Protein AF-E0S7J4-F1 (afdb_monomer)

InterPro domains:
  IPR008422 KN homeodomain [PF05920] (141-162)

Mean predicted aligned error: 16.93 Å

Organism: Encephalitozoon intestinalis (strain ATCC 50506) (NCBI:txid876142)

Foldseek 3Di:
DVVLVVLLVVLLVCVVVVVDDPVVSVVSVVVSVVVVVVVVPPPPDDPPVVVVVSVVVSVVVSVVVVVVVVVVVVVVVVVVVVVVVVVVVVVVVVVVVVVVVVVVVVVVVVVVPDDDDDDDDDPDPDDDDQPPVLVVVLVVVCVVQVVPNDDDPVVVVVSVVVRD

Solvent-accessible surface area (backbone atoms only — not comparable to full-atom values): 9792 Å² total; per-residue (Å²): 121,69,60,61,56,49,52,53,53,50,52,51,51,37,38,78,71,65,76,42,52,74,69,56,51,52,53,53,53,52,49,49,49,52,53,50,56,59,50,68,73,39,89,84,58,74,81,55,56,68,58,56,52,50,50,48,56,51,51,52,54,50,50,52,52,54,51,50,50,54,51,50,52,53,52,51,53,53,50,52,55,54,51,48,52,53,50,52,53,50,53,51,51,51,50,55,50,52,52,53,52,50,53,52,52,53,51,52,55,66,67,64,75,76,70,87,85,78,90,85,91,72,99,65,92,71,77,75,77,72,56,70,66,56,54,50,50,54,52,51,54,46,69,77,26,69,93,60,77,70,78,51,78,66,54,54,52,54,57,58,68,70,73,119

Sequence (164 aa):
MVEHIGQILIAKEQYFQGMINEHHLKEVLLKIRKNYETCSNTHFFPNNLSHKLALFLIAEKFKYALLFEKNLVSIFDSECTKLQRKMDNIIDMMNVMNERDLYRYESYIRNNSSTNGWLGSSPHSRRANFPREVSKMLRRWLKEHLSNPYPTKIEKKYFLKKQD

Structure (mmCIF, N/CA/C/O backbone):
data_AF-E0S7J4-F1
#
_entry.id   AF-E0S7J4-F1
#
loop_
_atom_site.group_PDB
_atom_site.id
_atom_site.type_symbol
_atom_site.label_atom_id
_atom_site.label_alt_id
_atom_site.label_comp_id
_atom_site.label_asym_id
_atom_site.label_entity_id
_atom_site.label_seq_id
_atom_site.pdbx_PDB_ins_code
_atom_site.Cartn_x
_atom_site.Cartn_y
_atom_site.Cartn_z
_atom_site.occupancy
_atom_site.B_iso_or_equiv
_atom_site.auth_seq_id
_atom_site.auth_comp_id
_atom_site.auth_asym_id
_atom_site.auth_atom_id
_atom_site.pdbx_PDB_model_num
ATOM 1 N N . MET A 1 1 ? -13.282 -0.601 30.516 1.00 56.75 1 MET A N 1
ATOM 2 C CA . MET A 1 1 ? -13.485 0.580 29.634 1.00 56.75 1 MET A CA 1
ATOM 3 C C . MET A 1 1 ? -12.237 0.932 28.833 1.00 56.75 1 MET A C 1
ATOM 5 O O . MET A 1 1 ? -12.335 0.988 27.622 1.00 56.75 1 MET A O 1
ATOM 9 N N . VAL A 1 2 ? -11.067 1.130 29.449 1.00 68.19 2 VAL A N 1
ATOM 10 C CA . VAL A 1 2 ? -9.829 1.502 28.721 1.00 68.19 2 VAL A CA 1
ATOM 11 C C . VAL A 1 2 ? -9.345 0.412 27.747 1.00 68.19 2 VAL A C 1
ATOM 13 O O . VAL A 1 2 ? -8.715 0.715 26.740 1.00 68.19 2 VAL A O 1
ATOM 16 N N . GLU A 1 3 ? -9.712 -0.846 27.996 1.00 84.12 3 GLU A N 1
ATOM 17 C CA . GLU A 1 3 ? -9.209 -2.003 27.252 1.00 84.12 3 GLU A CA 1
ATOM 18 C C . GLU A 1 3 ? -9.540 -1.985 25.750 1.00 84.12 3 GLU A C 1
ATOM 20 O O . GLU A 1 3 ? -8.635 -2.171 24.945 1.00 84.12 3 GLU A O 1
ATOM 25 N N . HIS A 1 4 ? -10.781 -1.677 25.342 1.00 86.69 4 HIS A N 1
ATOM 26 C CA . HIS A 1 4 ? -11.142 -1.626 23.913 1.00 86.69 4 HIS A CA 1
ATOM 27 C C . HIS A 1 4 ? -10.373 -0.534 23.161 1.00 86.69 4 HIS A C 1
ATOM 29 O O . HIS A 1 4 ? -9.909 -0.749 22.046 1.00 86.69 4 HIS A O 1
ATOM 35 N N . ILE A 1 5 ? -10.217 0.639 23.785 1.00 87.75 5 ILE A N 1
ATOM 36 C CA . ILE A 1 5 ? -9.459 1.753 23.206 1.00 87.75 5 ILE A CA 1
ATOM 37 C C . ILE A 1 5 ? -7.989 1.351 23.058 1.00 87.75 5 ILE A C 1
ATOM 39 O O . ILE A 1 5 ? -7.417 1.529 21.985 1.00 87.75 5 ILE A O 1
ATOM 43 N N . GLY A 1 6 ? -7.403 0.756 24.100 1.00 91.19 6 GLY A N 1
ATOM 44 C CA . GLY A 1 6 ? -6.037 0.238 24.058 1.00 91.19 6 GLY A CA 1
ATOM 45 C C . GLY A 1 6 ? -5.847 -0.807 22.960 1.00 91.19 6 GLY A C 1
ATOM 46 O O . GLY A 1 6 ? -4.907 -0.704 22.181 1.00 91.19 6 GLY A O 1
ATOM 47 N N . GLN A 1 7 ? -6.778 -1.756 22.828 1.00 92.12 7 GLN A N 1
ATOM 48 C CA . GLN A 1 7 ? -6.736 -2.790 21.792 1.00 92.12 7 GLN A CA 1
ATOM 49 C C . GLN A 1 7 ? -6.782 -2.199 20.374 1.00 92.12 7 GLN A C 1
ATOM 51 O O . GLN A 1 7 ? -5.993 -2.618 19.531 1.00 92.12 7 GLN A O 1
ATOM 56 N N . ILE A 1 8 ? -7.637 -1.199 20.107 1.00 93.50 8 ILE A N 1
ATOM 57 C CA . ILE A 1 8 ? -7.673 -0.526 18.793 1.00 93.50 8 ILE A CA 1
ATOM 58 C C . ILE A 1 8 ? -6.357 0.208 18.518 1.00 93.50 8 ILE A C 1
ATOM 60 O O . ILE A 1 8 ? -5.840 0.136 17.405 1.00 93.50 8 ILE A O 1
ATOM 64 N N . LEU A 1 9 ? -5.807 0.911 19.511 1.00 94.06 9 LEU A N 1
ATOM 65 C CA . LEU A 1 9 ? -4.556 1.655 19.349 1.00 94.06 9 LEU A CA 1
ATOM 66 C C . LEU A 1 9 ? -3.358 0.725 19.111 1.00 94.06 9 LEU A C 1
ATOM 68 O O . LEU A 1 9 ? -2.543 1.012 18.240 1.00 94.06 9 LEU A O 1
ATOM 72 N N . ILE A 1 10 ? -3.286 -0.402 19.824 1.00 95.44 10 ILE A N 1
ATOM 73 C CA . ILE A 1 10 ? -2.253 -1.428 19.618 1.00 95.44 10 ILE A CA 1
ATOM 74 C C . ILE A 1 10 ? -2.391 -2.047 18.225 1.00 95.44 10 ILE A C 1
ATOM 76 O O . ILE A 1 10 ? -1.404 -2.129 17.502 1.00 95.44 10 ILE A O 1
ATOM 80 N N . ALA A 1 11 ? -3.606 -2.428 17.822 1.00 95.00 11 ALA A N 1
ATOM 81 C CA . ALA A 1 11 ? -3.851 -3.006 16.501 1.00 95.00 11 ALA A CA 1
ATOM 82 C C . ALA A 1 11 ? -3.475 -2.035 15.374 1.00 95.00 11 ALA A C 1
ATOM 84 O O . ALA A 1 11 ? -2.871 -2.438 14.382 1.00 95.00 11 ALA A O 1
ATOM 85 N N . LYS A 1 12 ? -3.791 -0.745 15.544 1.00 94.69 12 LYS A N 1
ATOM 86 C CA . LYS A 1 12 ? -3.366 0.319 14.630 1.00 94.69 12 LYS A CA 1
ATOM 87 C C . LYS A 1 12 ? -1.843 0.351 14.499 1.00 94.69 12 LYS A C 1
ATOM 89 O O . LYS A 1 12 ? -1.339 0.348 13.381 1.00 94.69 12 LYS A O 1
ATOM 94 N N . GLU A 1 13 ? -1.130 0.407 15.620 1.00 95.94 13 GLU A N 1
ATOM 95 C CA . GLU A 1 13 ? 0.332 0.501 15.624 1.00 95.94 13 GLU A CA 1
ATOM 96 C C . GLU A 1 13 ? 0.971 -0.730 14.970 1.00 95.94 13 GLU A C 1
ATOM 98 O O . GLU A 1 13 ? 1.787 -0.600 14.063 1.00 95.94 13 GLU A O 1
ATOM 103 N N . GLN A 1 14 ? 0.523 -1.927 15.353 1.00 96.50 14 GLN A N 1
ATOM 104 C CA . GLN A 1 14 ? 1.002 -3.186 14.783 1.00 96.50 14 GLN A CA 1
ATOM 105 C C . GLN A 1 14 ? 0.776 -3.267 13.272 1.00 96.50 14 GLN A C 1
ATOM 107 O O . GLN A 1 14 ? 1.629 -3.783 12.551 1.00 96.50 14 GLN A O 1
ATOM 112 N N . TYR A 1 15 ? -0.358 -2.764 12.783 1.00 96.31 15 TYR A N 1
ATOM 113 C CA . TYR A 1 15 ? -0.662 -2.764 11.358 1.00 96.31 15 TYR A CA 1
ATOM 114 C C . TYR A 1 15 ? 0.274 -1.826 10.582 1.00 96.31 15 TYR A C 1
ATOM 116 O O . TYR A 1 15 ? 0.900 -2.259 9.620 1.00 96.31 15 TYR A O 1
ATOM 124 N N . PHE A 1 16 ? 0.460 -0.579 11.034 1.00 94.06 16 PHE A N 1
ATOM 125 C CA . PHE A 1 16 ? 1.354 0.370 10.350 1.00 94.06 16 PHE A CA 1
ATOM 126 C C . PHE A 1 16 ? 2.843 0.021 10.480 1.00 94.06 16 PHE A C 1
ATOM 128 O O . PHE A 1 16 ? 3.639 0.418 9.633 1.00 94.06 16 PHE A O 1
ATOM 135 N N . GLN A 1 17 ? 3.222 -0.753 11.497 1.00 96.38 17 GLN A N 1
ATOM 136 C CA . GLN A 1 17 ? 4.558 -1.345 11.609 1.00 96.38 17 GLN A CA 1
ATOM 137 C C . GLN A 1 17 ? 4.737 -2.606 10.742 1.00 96.38 17 GLN A C 1
ATOM 139 O O . GLN A 1 17 ? 5.824 -3.179 10.717 1.00 96.38 17 GLN A O 1
ATOM 144 N N . GLY A 1 18 ? 3.689 -3.067 10.051 1.00 94.44 18 GLY A N 1
ATOM 145 C CA . GLY A 1 18 ? 3.726 -4.273 9.222 1.00 94.44 18 GLY A CA 1
ATOM 146 C C . GLY A 1 18 ? 3.785 -5.583 10.016 1.00 94.44 18 GLY A C 1
ATOM 147 O O . GLY A 1 18 ? 4.083 -6.628 9.444 1.00 94.44 18 GLY A O 1
ATOM 148 N N . MET A 1 19 ? 3.505 -5.557 11.325 1.00 96.69 19 MET A N 1
ATOM 149 C CA . MET A 1 19 ? 3.484 -6.759 12.170 1.00 96.69 19 MET A CA 1
ATOM 150 C C . MET A 1 19 ? 2.248 -7.627 11.923 1.00 96.69 19 MET A C 1
ATOM 152 O O . MET A 1 19 ? 2.284 -8.834 12.158 1.00 96.69 19 MET A O 1
ATOM 156 N N . ILE A 1 20 ? 1.146 -7.019 11.478 1.00 96.62 20 ILE A N 1
ATOM 157 C CA . ILE A 1 20 ? -0.112 -7.710 11.182 1.00 96.62 20 ILE A CA 1
ATOM 158 C C . ILE A 1 20 ? -0.625 -7.307 9.800 1.00 96.62 20 ILE A C 1
ATOM 160 O O . ILE A 1 20 ? -0.449 -6.171 9.368 1.00 96.62 20 ILE A O 1
ATOM 164 N N . ASN A 1 21 ? -1.281 -8.238 9.107 1.00 95.56 21 ASN A N 1
ATOM 165 C CA . ASN A 1 21 ? -1.868 -7.993 7.789 1.00 95.56 21 ASN A CA 1
ATOM 166 C C . ASN A 1 21 ? -3.335 -7.523 7.880 1.00 95.56 21 ASN A C 1
ATOM 168 O O . ASN A 1 21 ? -3.947 -7.540 8.951 1.00 95.56 21 ASN A O 1
ATOM 172 N N . GLU A 1 22 ? -3.922 -7.133 6.741 1.00 93.94 22 GLU A N 1
ATOM 173 C CA . GLU A 1 22 ? -5.312 -6.646 6.661 1.00 93.94 22 GLU A CA 1
ATOM 174 C C . GLU A 1 22 ? -6.328 -7.672 7.199 1.00 93.94 22 GLU A C 1
ATOM 176 O O . GLU A 1 22 ? -7.285 -7.303 7.883 1.00 93.94 22 GLU A O 1
ATOM 181 N N . HIS A 1 23 ? -6.101 -8.968 6.953 1.00 95.56 23 HIS A N 1
ATOM 182 C CA . HIS A 1 23 ? -6.965 -10.036 7.462 1.00 95.56 23 HIS A CA 1
ATOM 183 C C . HIS A 1 23 ? -6.954 -10.088 8.993 1.00 95.56 23 HIS A C 1
ATOM 185 O O . HIS A 1 23 ? -8.009 -10.079 9.625 1.00 95.56 23 HIS A O 1
ATOM 191 N N . HIS A 1 24 ? -5.767 -10.092 9.597 1.00 94.12 24 HIS A N 1
ATOM 192 C CA . HIS A 1 24 ? -5.623 -10.139 11.045 1.00 94.12 24 HIS A CA 1
ATOM 193 C C . HIS A 1 24 ? -6.164 -8.868 11.708 1.00 94.12 24 HIS A C 1
ATOM 195 O O . HIS A 1 24 ? -6.871 -8.945 12.712 1.00 94.12 24 HIS A O 1
ATOM 201 N N . LEU A 1 25 ? -5.924 -7.696 11.109 1.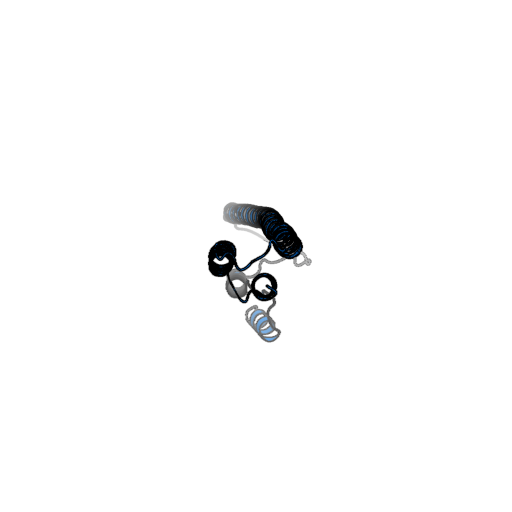00 94.81 25 LEU A N 1
ATOM 202 C CA . LEU A 1 25 ? -6.516 -6.441 11.573 1.00 94.81 25 LEU A CA 1
ATOM 203 C C . LEU A 1 25 ? -8.051 -6.526 11.598 1.00 94.81 25 LEU A C 1
ATOM 205 O O . LEU A 1 25 ? -8.682 -6.132 12.581 1.00 94.81 25 LEU A O 1
ATOM 209 N N . LYS A 1 26 ? -8.661 -7.081 10.544 1.00 94.88 26 LYS A N 1
ATOM 210 C CA . LYS A 1 26 ? -10.112 -7.291 10.472 1.00 94.88 26 LYS A CA 1
ATOM 211 C C . LYS A 1 26 ? -10.610 -8.208 11.591 1.00 94.88 26 LYS A C 1
ATOM 213 O O . LYS A 1 26 ? -11.620 -7.890 12.219 1.00 94.88 26 LYS A O 1
ATOM 218 N N . GLU A 1 27 ? -9.916 -9.309 11.867 1.00 95.75 27 GLU A N 1
ATOM 219 C CA . GLU A 1 27 ? -10.266 -10.217 12.967 1.00 95.75 27 GLU A CA 1
ATOM 220 C C . GLU A 1 27 ? -10.206 -9.524 14.331 1.00 95.75 27 GLU A C 1
ATOM 222 O O . GLU A 1 27 ? -11.139 -9.648 15.129 1.00 95.75 27 GLU A O 1
ATOM 227 N N . VAL A 1 28 ? -9.153 -8.740 14.583 1.00 93.81 28 VAL A N 1
ATOM 228 C CA . VAL A 1 28 ? -8.999 -7.977 15.828 1.00 93.81 28 VAL A CA 1
ATOM 229 C C . VAL A 1 28 ? -10.139 -6.969 15.992 1.00 93.81 28 VAL A C 1
ATOM 231 O O . VAL A 1 28 ? -10.770 -6.927 17.049 1.00 93.81 28 VAL A O 1
ATOM 234 N N . LEU A 1 29 ? -10.477 -6.211 14.946 1.00 93.75 29 LEU A N 1
ATOM 235 C CA . LEU A 1 29 ? -11.583 -5.248 14.988 1.00 93.75 29 LEU A CA 1
ATOM 236 C C . LEU A 1 29 ? -12.945 -5.928 15.211 1.00 93.75 29 LEU A C 1
ATOM 238 O O . LEU A 1 29 ? -13.763 -5.424 15.983 1.00 93.75 29 LEU A O 1
ATOM 242 N N . LEU A 1 30 ? -13.187 -7.091 14.594 1.00 94.19 30 LEU A N 1
ATOM 243 C CA . LEU A 1 30 ? -14.406 -7.879 14.815 1.00 94.19 30 LEU A CA 1
ATOM 244 C C . LEU A 1 30 ? -14.493 -8.412 16.249 1.00 94.19 30 LEU A C 1
ATOM 246 O O . LEU A 1 30 ? -15.566 -8.374 16.855 1.00 94.19 30 LEU A O 1
ATOM 250 N N . LYS A 1 31 ? -13.370 -8.861 16.817 1.00 93.25 31 LYS A N 1
ATOM 251 C CA . LYS A 1 31 ? -13.294 -9.296 18.216 1.00 93.25 31 LYS A CA 1
ATOM 252 C C . LYS A 1 31 ? -13.598 -8.142 19.173 1.00 93.25 31 LYS A C 1
ATOM 254 O O . LYS A 1 31 ? -14.416 -8.310 20.074 1.00 93.25 31 LYS A O 1
ATOM 259 N N . ILE A 1 32 ? -13.007 -6.966 18.945 1.00 90.56 32 ILE A N 1
ATOM 260 C CA . ILE A 1 32 ? -13.264 -5.754 19.742 1.00 90.56 32 ILE A CA 1
ATOM 261 C C . ILE A 1 32 ? -14.747 -5.376 19.676 1.00 90.56 32 ILE A C 1
ATOM 263 O O . ILE A 1 32 ? -15.358 -5.112 20.711 1.00 90.56 32 ILE A O 1
ATOM 267 N N . ARG A 1 33 ? -15.350 -5.413 18.480 1.00 90.44 33 ARG A N 1
ATOM 268 C CA . ARG A 1 33 ? -16.784 -5.163 18.291 1.00 90.44 33 ARG A CA 1
ATOM 269 C C . ARG A 1 33 ? -17.646 -6.139 19.096 1.00 90.44 33 ARG A C 1
ATOM 271 O O . ARG A 1 33 ? -18.516 -5.696 19.839 1.00 90.44 33 ARG A O 1
ATOM 278 N N . LYS A 1 34 ? -17.390 -7.446 18.985 1.00 90.50 34 LYS A N 1
ATOM 279 C CA . LYS A 1 34 ? -18.151 -8.479 19.707 1.00 90.50 34 LYS A CA 1
ATOM 280 C C . LYS A 1 34 ? -18.029 -8.319 21.227 1.00 90.50 34 LYS A C 1
ATOM 282 O O . LYS A 1 34 ? -19.023 -8.442 21.944 1.00 90.50 34 LYS A O 1
ATOM 287 N N . ASN A 1 35 ? -16.829 -8.009 21.718 1.00 86.62 35 ASN A N 1
ATOM 288 C CA . ASN A 1 35 ? -16.580 -7.754 23.138 1.00 86.62 35 ASN A CA 1
ATOM 289 C C . ASN A 1 35 ? -17.359 -6.529 23.631 1.00 86.62 35 ASN A C 1
ATOM 291 O O . ASN A 1 35 ? -18.004 -6.587 24.679 1.00 86.62 35 ASN A O 1
ATOM 295 N N . TYR A 1 36 ? -17.354 -5.450 22.846 1.00 83.50 36 TYR A N 1
ATOM 296 C CA . TYR A 1 36 ? -18.114 -4.243 23.147 1.00 83.50 36 TYR A CA 1
ATOM 297 C C . TYR A 1 36 ? -19.630 -4.504 23.189 1.00 83.50 36 TYR A C 1
ATOM 299 O O . TYR A 1 36 ? -20.278 -4.101 24.153 1.00 83.50 36 TYR A O 1
ATOM 307 N N . GLU A 1 37 ? -20.185 -5.221 22.205 1.00 84.75 37 GLU A N 1
ATOM 308 C CA . GLU A 1 37 ? -21.613 -5.591 22.162 1.00 84.75 37 GLU A CA 1
ATOM 309 C C . GLU A 1 37 ? -22.014 -6.476 23.359 1.00 84.75 37 GLU A C 1
ATOM 311 O O . GLU A 1 37 ? -23.067 -6.280 23.967 1.00 84.75 37 GLU A O 1
ATOM 316 N N . THR A 1 38 ? -21.146 -7.411 23.757 1.00 84.06 38 THR A N 1
ATOM 317 C CA . THR A 1 38 ? -21.384 -8.275 24.928 1.00 84.06 38 THR A CA 1
ATOM 318 C C . THR A 1 38 ? -21.395 -7.460 26.224 1.00 84.06 38 THR A C 1
ATOM 320 O O . THR A 1 38 ? -22.251 -7.664 27.083 1.00 84.06 38 THR A O 1
ATOM 323 N N . CYS A 1 39 ? -20.486 -6.487 26.351 1.00 74.62 39 CYS A N 1
ATOM 324 C CA . CYS A 1 39 ? -20.425 -5.596 27.508 1.00 74.62 39 CYS A CA 1
ATOM 325 C C . CYS A 1 39 ? -21.615 -4.629 27.565 1.00 74.62 39 CYS A C 1
ATOM 327 O O . CYS A 1 39 ? -22.143 -4.391 28.651 1.00 74.62 39 CYS A O 1
ATOM 329 N N . SER A 1 40 ? -22.070 -4.090 26.426 1.00 71.06 40 SER A N 1
ATOM 330 C CA . SER A 1 40 ? -23.167 -3.111 26.401 1.00 71.06 40 SER A CA 1
ATOM 331 C C . SER A 1 40 ? -24.517 -3.684 26.823 1.00 71.06 40 SER A C 1
ATOM 333 O O . SER A 1 40 ? -25.370 -2.930 27.278 1.00 71.06 40 SER A O 1
ATOM 335 N N . ASN A 1 41 ? -24.714 -4.997 26.675 1.00 67.38 41 ASN A N 1
ATOM 336 C CA . ASN A 1 41 ? -25.971 -5.669 27.014 1.00 67.38 41 ASN A CA 1
ATOM 337 C C . ASN A 1 41 ? -26.098 -5.993 28.509 1.00 67.38 41 ASN A C 1
ATOM 339 O O . ASN A 1 41 ? -27.190 -6.288 28.991 1.00 67.38 41 ASN A O 1
ATOM 343 N N . THR A 1 42 ? -25.000 -5.925 29.264 1.00 69.44 42 THR A N 1
ATOM 344 C CA . THR A 1 42 ? -25.057 -6.049 30.721 1.00 69.44 42 THR A CA 1
ATOM 345 C C . THR A 1 42 ? -25.455 -4.700 31.319 1.00 69.44 42 THR A C 1
ATOM 347 O O . THR A 1 42 ? -24.761 -3.701 31.142 1.00 69.44 42 THR A O 1
ATOM 350 N N . HIS A 1 43 ? -26.573 -4.666 32.053 1.00 55.66 43 HIS A N 1
ATOM 351 C CA . HIS A 1 43 ? -27.142 -3.482 32.729 1.00 55.66 43 HIS A CA 1
ATOM 352 C C . HIS A 1 43 ? -26.169 -2.737 33.676 1.00 55.66 43 HIS A C 1
ATOM 354 O O . HIS A 1 43 ? -26.510 -1.687 34.214 1.00 55.66 43 HIS A O 1
ATOM 360 N N . PHE A 1 44 ? -24.958 -3.269 33.870 1.00 53.56 44 PHE A N 1
ATOM 361 C CA . PHE A 1 44 ? -23.877 -2.720 34.682 1.00 53.56 44 PHE A CA 1
ATOM 362 C C . PHE A 1 44 ? -23.090 -1.579 34.022 1.00 53.56 44 PHE A C 1
ATOM 364 O O . PHE A 1 44 ? -22.261 -0.959 34.685 1.00 53.56 44 PHE A O 1
ATOM 371 N N . PHE A 1 45 ? -23.322 -1.286 32.738 1.00 55.84 45 PHE A N 1
ATOM 372 C CA . PHE A 1 45 ? -22.701 -0.151 32.054 1.00 55.84 45 PHE A CA 1
ATOM 373 C C . PHE A 1 45 ? -23.663 1.041 31.992 1.00 55.84 45 PHE A C 1
ATOM 375 O O . PHE A 1 45 ? -24.400 1.182 31.013 1.00 55.84 45 PHE A O 1
ATOM 382 N N . PRO A 1 46 ? -23.651 1.957 32.980 1.00 53.12 46 PRO A N 1
ATOM 383 C CA . PRO A 1 46 ? -24.284 3.248 32.785 1.00 53.12 46 PRO A CA 1
ATOM 384 C C . PRO A 1 46 ? -23.570 3.924 31.614 1.00 53.12 46 PRO A C 1
ATOM 386 O O . PRO A 1 46 ? -22.351 4.080 31.632 1.00 53.12 46 PRO A O 1
ATOM 389 N N . ASN A 1 47 ? -24.345 4.236 30.572 1.00 62.25 47 ASN A N 1
ATOM 390 C CA . ASN A 1 47 ? -24.022 5.021 29.381 1.00 62.25 47 ASN A CA 1
ATOM 391 C C . ASN A 1 47 ? -22.797 5.937 29.520 1.00 62.25 47 ASN A C 1
ATOM 393 O O . ASN A 1 47 ? -22.935 7.152 29.660 1.00 62.25 47 ASN A O 1
ATOM 397 N N . ASN A 1 48 ? -21.586 5.390 29.404 1.00 74.81 48 ASN A N 1
ATOM 398 C CA . ASN A 1 48 ? -20.395 6.221 29.357 1.00 74.81 48 ASN A CA 1
ATOM 399 C C . ASN A 1 48 ? -20.266 6.732 27.921 1.00 74.81 48 ASN A C 1
ATOM 401 O O . ASN A 1 48 ? -19.508 6.200 27.108 1.00 74.81 48 ASN A O 1
ATOM 405 N N . LEU A 1 49 ? -21.117 7.709 27.589 1.00 82.38 49 LEU A N 1
ATOM 406 C CA . LEU A 1 49 ? -21.182 8.395 26.301 1.00 82.38 49 LEU A CA 1
ATOM 407 C C . LEU A 1 49 ? -19.776 8.795 25.843 1.00 82.38 49 LEU A C 1
ATOM 409 O O . LEU A 1 49 ? -19.426 8.583 24.688 1.00 82.38 49 LEU A O 1
ATOM 413 N N . SER A 1 50 ? -18.940 9.247 26.779 1.00 83.75 50 SER A N 1
ATOM 414 C CA . SER A 1 50 ? -17.534 9.579 26.556 1.00 83.75 50 SER A CA 1
ATOM 415 C C . SER A 1 50 ? -16.722 8.408 25.997 1.00 83.75 50 SER A C 1
ATOM 417 O O . SER A 1 50 ? -15.933 8.598 25.078 1.00 83.75 50 SER A O 1
ATOM 419 N N . HIS A 1 51 ? -16.933 7.182 26.486 1.00 83.06 51 HIS A N 1
ATOM 420 C CA . HIS A 1 51 ? -16.257 5.994 25.958 1.00 83.06 51 HIS A CA 1
ATOM 421 C C . HIS A 1 51 ? -16.730 5.651 24.539 1.00 83.06 51 HIS A C 1
ATOM 423 O O . HIS A 1 51 ? -15.906 5.346 23.678 1.00 83.06 51 HIS A O 1
ATOM 429 N N . LYS A 1 52 ? -18.043 5.748 24.279 1.00 84.50 52 LYS A N 1
ATOM 430 C CA . LYS A 1 52 ? -18.617 5.512 22.942 1.00 84.50 52 LYS A CA 1
ATOM 431 C C . LYS A 1 52 ? -18.089 6.529 21.930 1.00 84.50 52 LYS A C 1
ATOM 433 O O . LYS A 1 52 ? -17.650 6.146 20.850 1.00 84.50 52 LYS A O 1
ATOM 438 N N . LEU A 1 53 ? -18.074 7.806 22.311 1.00 87.19 53 LEU A N 1
ATOM 439 C CA . LEU A 1 53 ? -17.519 8.895 21.509 1.00 87.19 53 LEU A CA 1
ATOM 440 C C . LEU A 1 53 ? -16.020 8.703 21.267 1.00 87.19 53 LEU A C 1
ATOM 442 O O . LEU A 1 53 ? -15.568 8.850 20.138 1.00 87.19 53 LEU A O 1
ATOM 446 N N . ALA A 1 54 ? -15.253 8.316 22.289 1.00 89.31 54 ALA A N 1
ATOM 447 C CA . ALA A 1 54 ? -13.827 8.046 22.133 1.00 89.31 54 ALA A CA 1
ATOM 448 C C . ALA A 1 54 ? -13.566 6.895 21.148 1.00 89.31 54 ALA A C 1
ATOM 450 O O . ALA A 1 54 ? -12.740 7.042 20.249 1.00 89.31 54 ALA A O 1
ATOM 451 N N . LEU A 1 55 ? -14.293 5.778 21.266 1.00 88.06 55 LEU A N 1
ATOM 452 C CA . LEU A 1 55 ? -14.193 4.663 20.319 1.00 88.06 55 LEU A CA 1
ATOM 453 C C . LEU A 1 55 ? -14.558 5.092 18.896 1.00 88.06 55 LEU A C 1
ATOM 455 O O . LEU A 1 55 ? -13.831 4.759 17.962 1.00 88.06 55 LEU A O 1
ATOM 459 N N . PHE A 1 56 ? -15.642 5.854 18.738 1.00 89.50 56 PHE A N 1
ATOM 460 C CA . PHE A 1 56 ? -16.073 6.372 17.443 1.00 89.50 56 PHE A CA 1
ATOM 461 C C . PHE A 1 56 ? -14.997 7.257 16.802 1.00 89.50 56 PHE A C 1
ATOM 463 O O . PHE A 1 56 ? -14.575 6.985 15.682 1.00 89.50 56 PHE A O 1
ATOM 470 N N . LEU A 1 57 ? -14.485 8.252 17.532 1.00 92.62 57 LEU A N 1
ATOM 471 C CA . LEU A 1 57 ? -13.463 9.177 17.033 1.00 92.62 57 LEU A CA 1
ATOM 472 C C . LEU A 1 57 ? -12.157 8.459 16.669 1.00 92.62 57 LEU A C 1
ATOM 474 O O . LEU A 1 57 ? -11.516 8.799 15.675 1.00 92.62 57 LEU A O 1
ATOM 478 N N . ILE A 1 58 ? -11.744 7.465 17.462 1.00 92.81 58 ILE A N 1
ATOM 479 C CA . ILE A 1 58 ? -10.539 6.677 17.175 1.00 92.81 58 ILE A CA 1
ATOM 480 C C . ILE A 1 58 ? -10.751 5.812 15.932 1.00 92.81 58 ILE A C 1
ATOM 482 O O . ILE A 1 58 ? -9.889 5.802 15.053 1.00 92.81 58 ILE A O 1
ATOM 486 N N . ALA A 1 59 ? -11.885 5.115 15.833 1.00 89.88 59 ALA A N 1
ATOM 487 C CA . ALA A 1 59 ? -12.209 4.287 14.676 1.00 89.88 59 ALA A CA 1
ATOM 488 C C . ALA A 1 59 ? -12.314 5.124 13.393 1.00 89.88 59 ALA A C 1
ATOM 490 O O . ALA A 1 59 ? -11.803 4.722 12.350 1.00 89.88 59 ALA A O 1
ATOM 491 N N . GLU A 1 60 ? -12.910 6.312 13.475 1.00 93.88 60 GLU A N 1
ATOM 492 C CA . GLU A 1 60 ? -13.007 7.250 12.361 1.00 93.88 60 GLU A CA 1
ATOM 493 C C . GLU A 1 60 ? -11.623 7.737 11.911 1.00 93.88 60 GLU A C 1
ATOM 495 O O . GLU A 1 60 ? -11.287 7.640 10.729 1.00 93.88 60 GLU A O 1
ATOM 500 N N . LYS A 1 61 ? -10.768 8.177 12.843 1.00 94.62 61 LYS A N 1
ATOM 501 C CA . LYS A 1 61 ? -9.381 8.553 12.523 1.00 94.62 61 LYS A CA 1
ATOM 502 C C . LYS A 1 61 ? -8.598 7.395 11.912 1.00 94.62 61 LYS A C 1
ATOM 504 O O . LYS A 1 61 ? -7.838 7.600 10.968 1.00 94.62 61 LYS A O 1
ATOM 509 N N . PHE A 1 62 ? -8.781 6.182 12.429 1.00 94.31 62 PHE A N 1
ATOM 510 C CA . PHE A 1 62 ? -8.104 5.005 11.898 1.00 94.31 62 PHE A CA 1
ATOM 511 C C . PHE A 1 62 ? -8.589 4.667 10.481 1.00 94.31 62 PHE A C 1
ATOM 513 O O . PHE A 1 62 ? -7.770 4.423 9.600 1.00 94.31 62 PHE A O 1
ATOM 520 N N . LYS A 1 63 ? -9.896 4.770 10.211 1.00 93.81 63 LYS A N 1
ATOM 521 C CA . LYS A 1 63 ? -10.458 4.633 8.859 1.00 93.81 63 LYS A CA 1
ATOM 522 C C . LYS A 1 63 ? -9.801 5.601 7.872 1.00 93.81 63 LYS A C 1
ATOM 524 O O . LYS A 1 63 ? -9.432 5.179 6.779 1.00 93.81 63 LYS A O 1
ATOM 529 N N . TYR A 1 64 ? -9.639 6.874 8.239 1.00 96.25 64 TYR A N 1
ATOM 530 C CA . TYR A 1 64 ? -8.966 7.847 7.371 1.00 96.25 64 TYR A CA 1
ATOM 531 C C . TYR A 1 64 ? -7.498 7.493 7.120 1.00 96.25 64 TYR A C 1
ATOM 533 O O . TYR A 1 64 ? -7.034 7.642 5.994 1.00 96.25 64 TYR A O 1
ATOM 541 N N . ALA A 1 65 ? -6.787 6.978 8.126 1.00 94.12 65 ALA A N 1
ATOM 542 C CA . ALA A 1 65 ? -5.407 6.533 7.956 1.00 94.12 65 ALA A CA 1
ATOM 543 C C . ALA A 1 65 ? -5.296 5.346 6.977 1.00 94.12 65 ALA A C 1
ATOM 545 O O . ALA A 1 65 ? -4.442 5.365 6.095 1.00 94.12 65 ALA A O 1
ATOM 546 N N . LEU A 1 66 ? -6.201 4.365 7.069 1.00 94.06 66 LEU A N 1
ATOM 547 C CA . LEU A 1 66 ? -6.262 3.237 6.128 1.00 94.06 66 LEU A CA 1
ATOM 548 C C . LEU A 1 66 ? -6.617 3.690 4.705 1.00 94.06 66 LEU A C 1
ATOM 550 O O . LEU A 1 66 ? -6.057 3.199 3.730 1.00 94.06 66 LEU A O 1
ATOM 554 N N . LEU A 1 67 ? -7.548 4.638 4.565 1.00 95.81 67 LEU A N 1
ATOM 555 C CA . LEU A 1 67 ? -7.900 5.192 3.258 1.00 95.81 67 LEU A CA 1
ATOM 556 C C . LEU A 1 67 ? -6.720 5.949 2.637 1.00 95.81 67 LEU A C 1
ATOM 558 O O . LEU A 1 67 ? -6.459 5.815 1.445 1.00 95.81 67 LEU A O 1
ATOM 562 N N . PHE A 1 68 ? -6.002 6.725 3.448 1.00 95.69 68 PHE A N 1
ATOM 563 C CA . PHE A 1 68 ? -4.806 7.438 3.019 1.00 95.69 68 PHE A CA 1
ATOM 564 C C . PHE A 1 68 ? -3.715 6.478 2.535 1.00 95.69 68 PHE A C 1
ATOM 566 O O . PHE A 1 68 ? -3.158 6.696 1.463 1.00 95.69 68 PHE A O 1
ATOM 573 N N . GLU A 1 69 ? -3.460 5.392 3.264 1.00 94.75 69 GLU A N 1
ATOM 574 C CA . GLU A 1 69 ? -2.524 4.346 2.841 1.00 94.75 69 GLU A CA 1
ATOM 575 C C . GLU A 1 69 ? -2.931 3.731 1.493 1.00 94.75 69 GLU A C 1
ATOM 577 O O . GLU A 1 69 ? -2.116 3.679 0.573 1.00 94.75 69 GLU A O 1
ATOM 582 N N . LYS A 1 70 ? -4.204 3.343 1.326 1.00 94.19 70 LYS A N 1
ATOM 583 C CA . LYS A 1 70 ? -4.707 2.791 0.053 1.00 94.19 70 LYS A CA 1
ATOM 584 C C . LYS A 1 70 ? -4.548 3.779 -1.107 1.00 94.19 70 LYS A C 1
ATOM 586 O O . LYS A 1 70 ? -4.163 3.383 -2.207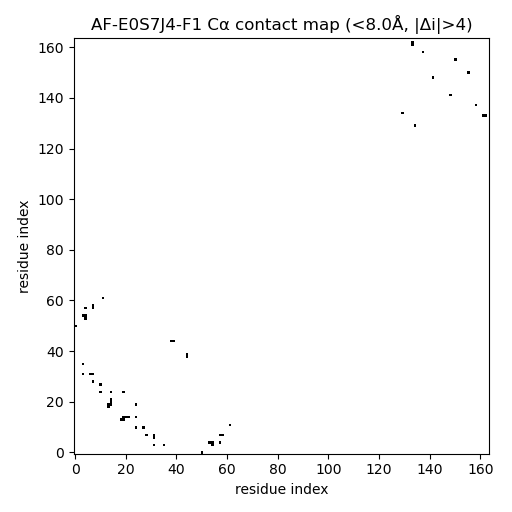 1.00 94.19 70 LYS A O 1
ATOM 591 N N . ASN A 1 71 ? -4.789 5.066 -0.859 1.00 97.44 71 ASN A N 1
ATOM 592 C CA . ASN A 1 71 ? -4.576 6.115 -1.853 1.00 97.44 71 ASN A CA 1
ATOM 593 C C . ASN A 1 71 ? -3.092 6.274 -2.207 1.00 97.44 71 ASN A C 1
ATOM 595 O O . ASN A 1 71 ? -2.769 6.412 -3.384 1.00 97.44 71 ASN A O 1
ATOM 599 N N . LEU A 1 72 ? -2.191 6.232 -1.220 1.00 96.12 72 LEU A N 1
ATOM 600 C CA . LEU A 1 72 ? -0.749 6.275 -1.470 1.00 96.12 72 LEU A CA 1
ATOM 601 C C . LEU A 1 72 ? -0.308 5.108 -2.350 1.00 96.12 72 LEU A C 1
ATOM 603 O O . LEU A 1 72 ? 0.350 5.345 -3.359 1.00 96.12 72 LEU A O 1
ATOM 607 N N . VAL A 1 73 ? -0.709 3.880 -2.011 1.00 96.12 73 VAL A N 1
ATOM 608 C CA . VAL A 1 73 ? -0.396 2.686 -2.813 1.00 96.12 73 VAL A CA 1
ATOM 609 C C . VAL A 1 73 ? -0.863 2.874 -4.257 1.00 96.12 73 VAL A C 1
ATOM 611 O O . VAL A 1 73 ? -0.069 2.718 -5.179 1.00 96.12 73 VAL A O 1
ATOM 614 N N . SER A 1 74 ? -2.097 3.341 -4.465 1.00 97.44 74 SER A N 1
ATOM 615 C CA . SER A 1 74 ? -2.618 3.613 -5.810 1.00 97.44 74 SER A CA 1
ATOM 616 C C . SER A 1 74 ? -1.813 4.671 -6.577 1.00 97.44 74 SER A C 1
ATOM 618 O O . SER A 1 74 ? -1.599 4.518 -7.783 1.00 97.44 74 SER A O 1
ATOM 620 N N . ILE A 1 75 ? -1.359 5.738 -5.909 1.00 97.81 75 ILE A N 1
ATOM 621 C CA . ILE A 1 75 ? -0.507 6.761 -6.530 1.00 97.81 75 ILE A CA 1
ATOM 622 C C . ILE A 1 75 ? 0.819 6.133 -6.965 1.00 97.81 75 ILE A C 1
ATOM 624 O O . ILE A 1 75 ? 1.208 6.300 -8.124 1.00 97.81 75 ILE A O 1
ATOM 628 N N . PHE A 1 76 ? 1.473 5.376 -6.080 1.00 97.81 76 PHE A N 1
ATOM 629 C CA . PHE A 1 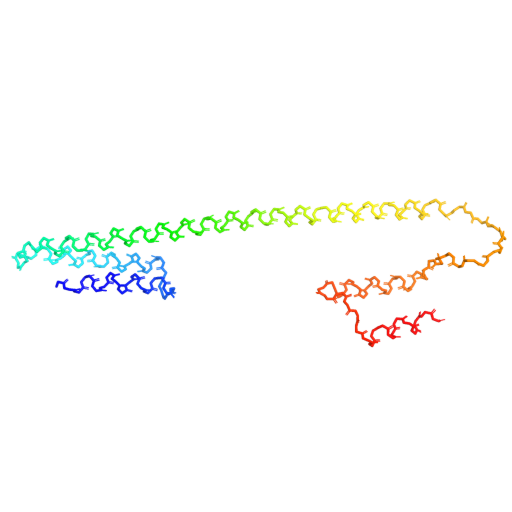76 ? 2.725 4.685 -6.392 1.00 97.81 76 PHE A CA 1
ATOM 630 C C . PHE A 1 76 ? 2.562 3.703 -7.554 1.00 97.81 76 PHE A C 1
ATOM 632 O O . PHE A 1 76 ? 3.340 3.771 -8.503 1.00 97.81 76 PHE A O 1
ATOM 639 N N . ASP A 1 77 ? 1.522 2.870 -7.551 1.00 97.81 77 ASP A N 1
ATOM 640 C CA . ASP A 1 77 ? 1.240 1.931 -8.642 1.00 97.81 77 ASP A CA 1
ATOM 641 C C . ASP A 1 77 ? 1.048 2.657 -9.980 1.00 97.81 77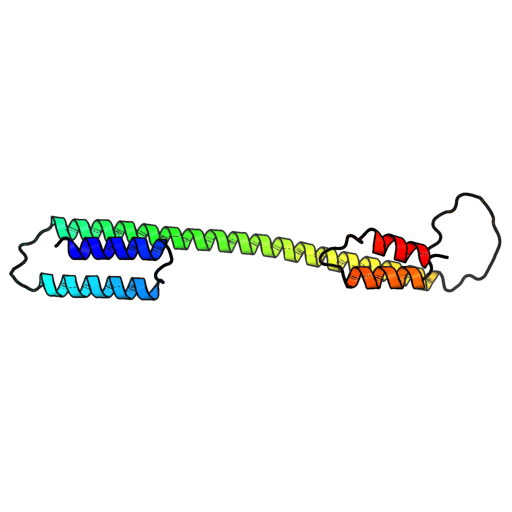 ASP A C 1
ATOM 643 O O . ASP A 1 77 ? 1.557 2.226 -11.023 1.00 97.81 77 ASP A O 1
ATOM 647 N N . SER A 1 78 ? 0.357 3.802 -9.962 1.00 97.88 78 SER A N 1
ATOM 648 C CA . SER A 1 78 ? 0.137 4.609 -11.163 1.00 97.88 78 SER A CA 1
ATOM 649 C C . SER A 1 78 ? 1.445 5.176 -11.726 1.00 97.88 78 SER A C 1
ATOM 651 O O . SER A 1 78 ? 1.651 5.150 -12.944 1.00 97.88 78 SER A O 1
ATOM 653 N N . GLU A 1 79 ? 2.352 5.634 -10.860 1.00 97.94 79 GLU A N 1
ATOM 654 C CA . GLU A 1 79 ? 3.657 6.162 -11.257 1.00 97.94 79 GLU A CA 1
ATOM 655 C C . GLU A 1 79 ? 4.599 5.048 -11.722 1.00 97.94 79 GLU A C 1
ATOM 657 O O . GLU A 1 79 ? 5.221 5.182 -12.779 1.00 97.94 79 GLU A O 1
ATOM 662 N N . CYS A 1 80 ? 4.627 3.907 -11.031 1.00 98.00 80 CYS A N 1
ATOM 663 C CA . CYS A 1 80 ? 5.349 2.711 -11.466 1.00 98.00 80 CYS A CA 1
ATOM 664 C C . CYS A 1 80 ? 4.886 2.264 -12.859 1.00 98.00 80 CYS A C 1
ATOM 666 O O . CYS A 1 80 ? 5.708 2.028 -13.741 1.00 98.00 80 CYS A O 1
ATOM 668 N N . THR A 1 81 ? 3.577 2.251 -13.114 1.00 98.00 81 THR A N 1
ATOM 669 C CA . THR A 1 81 ? 3.023 1.887 -14.428 1.00 98.00 81 THR A CA 1
ATOM 670 C C . THR A 1 81 ? 3.377 2.907 -15.519 1.00 98.00 81 THR A C 1
ATOM 672 O O . THR A 1 81 ? 3.546 2.551 -16.688 1.00 98.00 81 THR A O 1
ATOM 675 N N . LYS A 1 82 ? 3.466 4.204 -15.190 1.00 97.75 82 LYS A N 1
ATOM 676 C CA . LYS A 1 82 ? 3.942 5.233 -16.134 1.00 97.75 82 LYS A CA 1
ATOM 677 C C . LYS A 1 82 ? 5.427 5.055 -16.441 1.00 97.75 82 LYS A C 1
ATOM 679 O O . LYS A 1 82 ? 5.823 5.207 -17.596 1.00 97.75 82 LYS A O 1
ATOM 684 N N . LEU A 1 83 ? 6.236 4.750 -15.428 1.00 97.62 83 LEU A N 1
ATOM 685 C CA . LEU A 1 83 ? 7.666 4.508 -15.585 1.00 97.62 83 LEU A CA 1
ATOM 686 C C . LEU A 1 83 ? 7.922 3.258 -16.429 1.00 97.62 83 LEU A C 1
ATOM 688 O O . LEU A 1 83 ? 8.695 3.335 -17.381 1.00 97.62 83 LEU A O 1
ATOM 692 N N . GLN A 1 84 ? 7.218 2.162 -16.140 1.00 97.81 84 GLN A N 1
ATOM 693 C CA . GLN A 1 84 ? 7.308 0.916 -16.897 1.00 97.81 84 GLN A CA 1
ATOM 694 C C . GLN A 1 84 ? 7.042 1.162 -18.384 1.00 97.81 84 GLN A C 1
ATOM 696 O O . GLN A 1 84 ? 7.888 0.854 -19.213 1.00 97.81 84 GLN A O 1
ATOM 701 N N . ARG A 1 85 ? 5.956 1.871 -18.720 1.00 97.31 85 ARG A N 1
ATOM 702 C CA . ARG A 1 85 ? 5.647 2.238 -20.113 1.00 97.31 85 ARG A CA 1
ATOM 703 C C . ARG A 1 85 ? 6.756 3.043 -20.792 1.00 97.31 85 ARG A C 1
ATOM 705 O O . ARG A 1 85 ? 7.007 2.863 -21.978 1.00 97.31 85 ARG A O 1
ATOM 712 N N . LYS A 1 86 ? 7.423 3.950 -20.070 1.00 96.88 86 LYS A N 1
ATOM 713 C CA . LYS A 1 86 ? 8.567 4.694 -20.625 1.00 96.88 86 LYS A CA 1
ATOM 714 C C . LYS A 1 86 ? 9.754 3.772 -20.895 1.00 96.88 86 LYS A C 1
ATOM 716 O O . LYS A 1 86 ? 10.418 3.958 -21.909 1.00 96.88 86 LYS A O 1
ATOM 721 N N . MET A 1 87 ? 10.019 2.811 -20.012 1.00 96.38 87 MET A N 1
ATOM 722 C CA . MET A 1 87 ? 11.076 1.818 -20.213 1.00 96.38 87 MET A CA 1
ATOM 723 C C . MET A 1 87 ? 10.764 0.902 -21.395 1.00 96.38 87 MET A C 1
ATOM 725 O O . MET A 1 87 ? 11.632 0.721 -22.243 1.00 96.38 87 MET A O 1
ATOM 729 N N . ASP A 1 88 ? 9.528 0.415 -21.503 1.00 96.38 88 ASP A N 1
ATOM 730 C CA . ASP A 1 88 ? 9.083 -0.423 -22.621 1.00 96.38 88 ASP A CA 1
ATOM 731 C C . ASP A 1 88 ? 9.259 0.321 -23.955 1.00 96.38 88 ASP A C 1
ATOM 733 O O . ASP A 1 88 ? 9.888 -0.193 -24.875 1.00 96.38 88 ASP A O 1
ATOM 737 N N . ASN A 1 89 ? 8.855 1.596 -24.015 1.00 95.31 89 ASN A N 1
ATOM 738 C CA . ASN A 1 89 ? 9.075 2.435 -25.196 1.00 95.31 89 ASN A CA 1
ATOM 739 C C . ASN A 1 89 ? 10.566 2.581 -25.560 1.00 95.31 89 ASN A C 1
ATOM 741 O O . ASN A 1 89 ? 10.911 2.612 -26.740 1.00 95.31 89 ASN A O 1
ATOM 745 N N . ILE A 1 90 ? 11.459 2.704 -24.569 1.00 93.56 90 ILE A N 1
ATOM 746 C CA . ILE A 1 90 ? 12.910 2.785 -24.811 1.00 93.56 90 ILE A CA 1
ATOM 747 C C . ILE A 1 90 ? 13.427 1.457 -25.368 1.00 93.56 90 ILE A C 1
ATOM 749 O O . ILE A 1 90 ? 14.195 1.462 -26.329 1.00 93.56 90 ILE A O 1
ATOM 753 N N . ILE A 1 91 ? 13.000 0.333 -24.792 1.00 93.62 91 ILE A N 1
ATOM 754 C CA . ILE A 1 91 ? 13.373 -1.009 -25.254 1.00 93.62 91 ILE A CA 1
ATOM 755 C C . ILE A 1 91 ? 12.913 -1.212 -26.702 1.00 93.62 91 ILE A C 1
ATOM 757 O O . ILE A 1 91 ? 13.709 -1.634 -27.541 1.00 93.62 91 ILE A O 1
ATOM 761 N N . ASP A 1 92 ? 11.680 -0.828 -27.025 1.00 93.19 92 ASP A N 1
ATOM 762 C CA . ASP A 1 92 ? 11.142 -0.908 -28.383 1.00 93.19 92 ASP A CA 1
ATOM 763 C C . ASP A 1 92 ? 11.934 -0.034 -29.361 1.00 93.19 92 ASP A C 1
ATOM 765 O O . ASP A 1 92 ? 12.305 -0.490 -30.445 1.00 93.19 92 ASP A O 1
ATOM 769 N N . MET A 1 93 ? 12.282 1.198 -28.971 1.00 87.75 93 MET A N 1
ATOM 770 C CA . MET A 1 93 ? 13.148 2.061 -29.782 1.00 87.75 93 MET A CA 1
ATOM 771 C C . MET A 1 93 ? 14.520 1.426 -30.027 1.00 87.75 93 MET A C 1
ATOM 773 O O . MET A 1 93 ? 15.016 1.456 -31.156 1.00 87.75 93 MET A O 1
ATOM 777 N N . MET A 1 94 ? 15.128 0.832 -28.998 1.00 85.00 94 MET A N 1
ATOM 778 C CA . MET A 1 94 ? 16.415 0.147 -29.120 1.00 85.00 94 MET A CA 1
ATOM 779 C C . MET A 1 94 ? 16.327 -1.058 -30.060 1.00 85.00 94 MET A C 1
ATOM 781 O O . MET A 1 94 ? 17.222 -1.246 -30.884 1.00 85.00 94 MET A O 1
ATOM 785 N N . ASN A 1 95 ? 15.245 -1.833 -29.991 1.00 87.06 95 ASN A N 1
ATOM 786 C CA . ASN A 1 95 ? 15.014 -2.968 -30.882 1.00 87.06 95 ASN A CA 1
ATOM 787 C C . ASN A 1 95 ? 14.869 -2.511 -32.342 1.00 87.06 95 ASN A C 1
ATOM 789 O O . ASN A 1 95 ? 15.557 -3.040 -33.214 1.00 87.06 95 ASN A O 1
ATOM 793 N N . VAL A 1 96 ? 14.079 -1.462 -32.604 1.00 85.75 96 VAL A N 1
ATOM 794 C CA . VAL A 1 96 ? 13.921 -0.886 -33.954 1.00 85.75 96 VAL A CA 1
ATOM 795 C C . VAL A 1 96 ? 15.244 -0.336 -34.496 1.00 85.75 96 VAL A C 1
ATOM 797 O O . VAL A 1 96 ? 15.544 -0.499 -35.680 1.00 85.75 96 VAL A O 1
ATOM 800 N N . MET A 1 97 ? 16.052 0.324 -33.661 1.00 76.69 97 MET A N 1
ATOM 801 C CA . MET A 1 97 ? 17.381 0.794 -34.072 1.00 76.69 97 MET A CA 1
ATOM 802 C C . MET A 1 97 ? 18.298 -0.376 -34.436 1.00 76.69 97 MET A C 1
ATOM 804 O O . MET A 1 97 ? 18.938 -0.344 -35.486 1.00 76.69 97 MET A O 1
ATOM 808 N N . ASN A 1 98 ? 18.300 -1.430 -33.620 1.00 80.94 98 ASN A N 1
ATOM 809 C CA . ASN A 1 98 ? 19.112 -2.618 -33.849 1.00 80.94 98 ASN A CA 1
ATOM 810 C C . ASN A 1 98 ? 18.706 -3.354 -35.142 1.00 80.94 98 ASN A C 1
ATOM 812 O O . ASN A 1 98 ? 19.570 -3.783 -35.902 1.00 80.94 98 ASN A O 1
ATOM 816 N N . GLU A 1 99 ? 17.407 -3.436 -35.448 1.00 74.88 99 GLU A N 1
ATOM 817 C CA . GLU A 1 99 ? 16.907 -3.998 -36.712 1.00 74.88 99 GLU A CA 1
ATOM 818 C C . GLU A 1 99 ? 17.333 -3.171 -37.932 1.00 74.88 99 GLU A C 1
ATOM 820 O O . GLU A 1 99 ? 17.781 -3.731 -38.936 1.00 74.88 99 GLU A O 1
ATOM 825 N N . ARG A 1 100 ? 17.257 -1.835 -37.855 1.00 72.56 100 ARG A N 1
ATOM 826 C CA . ARG A 1 100 ? 17.726 -0.955 -38.942 1.00 72.56 100 ARG A CA 1
ATOM 827 C C . ARG A 1 100 ? 19.227 -1.084 -39.174 1.00 72.56 100 ARG A C 1
ATOM 829 O O . ARG A 1 100 ? 19.663 -1.079 -40.327 1.00 72.56 100 ARG A O 1
ATOM 836 N N . ASP A 1 101 ? 20.008 -1.209 -38.107 1.00 71.75 101 ASP A N 1
ATOM 837 C CA . ASP A 1 101 ? 21.451 -1.421 -38.202 1.00 71.75 101 ASP A CA 1
ATOM 838 C C . ASP A 1 101 ? 21.781 -2.795 -38.804 1.00 71.75 101 ASP A C 1
ATOM 840 O O . ASP A 1 101 ? 22.708 -2.899 -39.617 1.00 71.75 101 ASP A O 1
ATOM 844 N N . LEU A 1 102 ? 20.981 -3.826 -38.503 1.00 66.81 102 LEU A N 1
ATOM 845 C CA . LEU A 1 102 ? 21.090 -5.146 -39.128 1.00 66.81 102 LEU A CA 1
ATOM 846 C C . LEU A 1 102 ? 20.835 -5.072 -40.643 1.00 66.81 102 LEU A C 1
ATOM 848 O O . LEU A 1 102 ? 21.674 -5.512 -41.430 1.00 66.81 102 LEU A O 1
ATOM 852 N N . TYR A 1 103 ? 19.736 -4.434 -41.058 1.00 71.69 103 TYR A N 1
ATOM 853 C CA . TYR A 1 103 ? 19.396 -4.245 -42.475 1.00 71.69 103 TYR A CA 1
ATOM 854 C C . TYR A 1 103 ? 20.445 -3.416 -43.224 1.00 71.69 103 TYR A C 1
ATOM 856 O O . TYR A 1 103 ? 20.815 -3.738 -44.358 1.00 71.69 103 TYR A O 1
ATOM 864 N N . ARG A 1 104 ? 20.970 -2.356 -42.595 1.00 69.19 104 ARG A N 1
ATOM 865 C CA . ARG A 1 104 ? 22.042 -1.541 -43.176 1.00 69.19 104 ARG A CA 1
ATOM 866 C C . ARG A 1 104 ? 23.290 -2.395 -43.405 1.00 69.19 104 ARG A C 1
ATOM 868 O O . ARG A 1 104 ? 23.833 -2.361 -44.508 1.00 69.19 104 ARG A O 1
ATOM 875 N N . TYR A 1 105 ? 23.707 -3.197 -42.425 1.00 64.81 105 TYR A N 1
ATOM 876 C CA . TYR A 1 105 ? 24.859 -4.095 -42.552 1.00 64.81 105 TYR A CA 1
ATOM 877 C C . TYR A 1 105 ? 24.672 -5.164 -43.641 1.00 64.81 105 TYR A C 1
ATOM 879 O O . TYR A 1 105 ? 25.576 -5.374 -44.452 1.00 64.81 105 TYR A O 1
ATOM 887 N N . GLU A 1 106 ? 23.500 -5.794 -43.724 1.00 65.38 106 GLU A N 1
ATOM 888 C CA . GLU A 1 106 ? 23.200 -6.780 -44.770 1.00 65.38 106 GLU A CA 1
ATOM 889 C C . GLU A 1 106 ? 23.199 -6.163 -46.177 1.00 65.38 106 GLU A C 1
ATOM 891 O O . GLU A 1 106 ? 23.728 -6.767 -47.114 1.00 65.38 106 GLU A O 1
ATOM 896 N N . SER A 1 107 ? 22.704 -4.927 -46.326 1.00 70.56 107 SER A N 1
ATOM 897 C CA . SER A 1 107 ? 22.762 -4.198 -47.603 1.00 70.56 107 SER A CA 1
ATOM 898 C C . SER A 1 107 ? 24.201 -3.884 -48.038 1.00 70.56 107 SER A C 1
ATOM 900 O O . SER A 1 107 ? 24.530 -4.002 -49.219 1.00 70.56 107 SER A O 1
ATOM 902 N N . TYR A 1 108 ? 25.090 -3.569 -47.086 1.00 64.31 108 TYR A N 1
ATOM 903 C CA . TYR A 1 108 ? 26.515 -3.363 -47.360 1.00 64.31 108 TYR A CA 1
ATOM 904 C C . TYR A 1 108 ? 27.211 -4.662 -47.790 1.00 64.31 108 TYR A C 1
ATOM 906 O O . TYR A 1 108 ? 28.005 -4.643 -48.729 1.00 64.31 108 TYR A O 1
ATOM 914 N N . ILE A 1 109 ? 26.904 -5.796 -47.149 1.00 61.09 109 ILE A N 1
ATOM 915 C CA . ILE A 1 109 ? 27.454 -7.110 -47.528 1.00 61.09 109 ILE A CA 1
ATOM 916 C C . ILE A 1 109 ? 26.987 -7.503 -48.941 1.00 61.09 109 ILE A C 1
ATOM 918 O O . ILE A 1 109 ? 27.795 -7.966 -49.750 1.00 61.09 109 ILE A O 1
ATOM 922 N N . ARG A 1 110 ? 25.705 -7.283 -49.266 1.00 57.00 110 ARG A N 1
ATOM 923 C CA . ARG A 1 110 ? 25.136 -7.617 -50.582 1.00 57.00 110 ARG A CA 1
ATOM 924 C C . ARG A 1 110 ? 25.756 -6.783 -51.712 1.00 57.00 110 ARG A C 1
ATOM 926 O O . ARG A 1 110 ? 26.054 -7.343 -52.760 1.00 57.00 110 ARG A O 1
ATOM 933 N N . ASN A 1 111 ? 26.012 -5.493 -51.491 1.00 55.97 111 ASN A N 1
ATOM 934 C CA . ASN A 1 111 ? 26.549 -4.602 -52.529 1.00 55.97 111 ASN A CA 1
ATOM 935 C C . ASN A 1 111 ? 28.075 -4.706 -52.723 1.00 55.97 111 ASN A C 1
ATOM 937 O O . ASN A 1 111 ? 28.560 -4.434 -53.816 1.00 55.97 111 ASN A O 1
ATOM 941 N N . ASN A 1 112 ? 28.837 -5.140 -51.710 1.00 55.44 112 ASN A N 1
ATOM 942 C CA . ASN A 1 112 ? 30.296 -5.309 -51.819 1.00 55.44 112 ASN A CA 1
ATOM 943 C C . ASN A 1 112 ? 30.741 -6.714 -52.261 1.00 55.44 112 ASN A C 1
ATOM 945 O O . ASN A 1 112 ? 31.936 -6.963 -52.393 1.00 55.44 112 ASN A O 1
ATOM 949 N N . SER A 1 113 ? 29.811 -7.636 -52.523 1.00 52.56 113 SER A N 1
ATOM 950 C CA . SER A 1 113 ? 30.133 -8.986 -53.017 1.00 52.56 113 SER A CA 1
ATOM 951 C C . SER A 1 113 ? 30.392 -9.033 -54.536 1.00 52.56 113 SER A C 1
ATOM 953 O O . SER A 1 113 ? 30.396 -10.106 -55.135 1.00 52.56 113 SER A O 1
ATOM 955 N N . SER A 1 114 ? 30.582 -7.883 -55.194 1.00 49.69 114 SER A N 1
ATOM 956 C CA . SER A 1 114 ? 30.744 -7.785 -56.652 1.00 49.69 114 SER A CA 1
ATOM 957 C C . SER A 1 114 ? 31.751 -6.713 -57.082 1.00 49.69 114 SER A C 1
ATOM 959 O O . SER A 1 114 ? 31.465 -5.946 -57.991 1.00 49.69 114 SER A O 1
ATOM 961 N N . THR A 1 115 ? 32.940 -6.647 -56.479 1.00 45.69 115 THR A N 1
ATOM 962 C CA . THR A 1 115 ? 34.069 -5.899 -57.068 1.00 45.69 115 THR A CA 1
ATOM 963 C C . THR A 1 115 ? 35.411 -6.562 -56.753 1.00 45.69 115 THR A C 1
ATOM 965 O O . THR A 1 115 ? 35.983 -6.409 -55.678 1.00 45.69 115 THR A O 1
ATOM 968 N N . ASN A 1 116 ? 35.927 -7.298 -57.740 1.00 50.34 116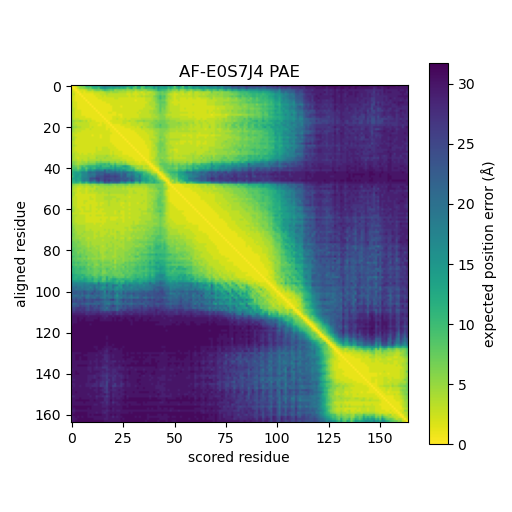 ASN A N 1
ATOM 969 C CA . ASN A 1 116 ? 37.353 -7.579 -57.877 1.00 50.34 116 ASN A CA 1
ATOM 970 C C . ASN A 1 116 ? 38.053 -6.352 -58.497 1.00 50.34 116 ASN A C 1
ATOM 972 O O . ASN A 1 116 ? 37.568 -5.820 -59.494 1.00 50.34 116 ASN A O 1
ATOM 976 N N . GLY A 1 117 ? 39.225 -5.988 -57.961 1.00 40.16 117 GLY A N 1
ATOM 977 C CA . GLY A 1 117 ? 40.189 -5.028 -58.534 1.00 40.16 117 GLY A CA 1
ATOM 978 C C . GLY A 1 117 ? 40.122 -3.620 -57.925 1.00 40.16 117 GLY A C 1
ATOM 979 O O . GLY A 1 117 ? 39.075 -3.192 -57.464 1.00 40.16 117 GLY A O 1
ATOM 980 N N . TRP A 1 118 ? 41.166 -2.795 -57.884 1.00 40.94 118 TRP A N 1
ATOM 981 C CA . TRP A 1 118 ? 42.599 -2.876 -58.193 1.00 40.94 118 TRP A CA 1
ATOM 982 C C . TRP A 1 118 ? 43.178 -1.508 -57.731 1.00 40.94 118 TRP A C 1
ATOM 984 O O . TRP A 1 118 ? 42.490 -0.504 -57.868 1.00 40.94 118 TRP A O 1
ATOM 994 N N . LEU A 1 119 ? 44.394 -1.497 -57.164 1.00 45.91 119 LEU A N 1
ATOM 995 C CA . LEU A 1 119 ? 45.367 -0.390 -56.978 1.00 45.91 119 LEU A CA 1
ATOM 996 C C . LEU A 1 119 ? 44.920 1.035 -56.544 1.00 45.91 119 LEU A C 1
ATOM 998 O O . LEU A 1 119 ? 44.197 1.731 -57.246 1.00 45.91 119 LEU A O 1
ATOM 1002 N N . GLY A 1 120 ? 45.540 1.555 -55.471 1.00 36.50 120 GLY A N 1
ATOM 1003 C CA . GLY A 1 120 ? 45.584 3.003 -55.198 1.00 36.50 120 GLY A CA 1
ATOM 1004 C C . GLY A 1 120 ? 46.006 3.385 -53.775 1.00 36.50 120 GLY A C 1
ATOM 1005 O O . GLY A 1 120 ? 45.178 3.527 -52.884 1.00 36.50 120 GLY A O 1
ATOM 1006 N N . SER A 1 121 ? 47.307 3.567 -53.564 1.00 51.38 121 SER A N 1
ATOM 1007 C CA . SER A 1 121 ? 47.954 4.033 -52.330 1.00 51.38 121 SER A CA 1
ATOM 1008 C C . SER A 1 121 ? 47.697 5.517 -52.006 1.00 51.38 121 SER A C 1
ATOM 1010 O O . SER A 1 121 ? 47.938 6.372 -52.853 1.00 51.38 121 SER A O 1
ATOM 1012 N N . SER A 1 122 ? 47.326 5.838 -50.755 1.00 41.53 122 SER A N 1
ATOM 1013 C CA . SER A 1 122 ? 47.597 7.141 -50.111 1.00 41.53 122 SER A CA 1
ATOM 1014 C C . SER A 1 122 ? 47.501 7.044 -48.570 1.00 41.53 122 SER A C 1
ATOM 1016 O O . SER A 1 122 ? 46.599 6.370 -48.060 1.00 41.53 122 SER A O 1
ATOM 1018 N N . PRO A 1 123 ? 48.416 7.675 -47.802 1.00 52.47 123 PRO A N 1
ATOM 1019 C CA . PRO A 1 123 ? 48.614 7.432 -46.379 1.00 52.47 123 PRO A CA 1
ATOM 1020 C C . PRO A 1 123 ? 47.704 8.327 -45.537 1.00 52.47 123 PRO A C 1
ATOM 1022 O O . PRO A 1 123 ? 48.112 9.342 -44.985 1.00 52.47 123 PRO A O 1
ATOM 1025 N N . HIS A 1 124 ? 46.453 7.917 -45.408 1.00 47.81 124 HIS A 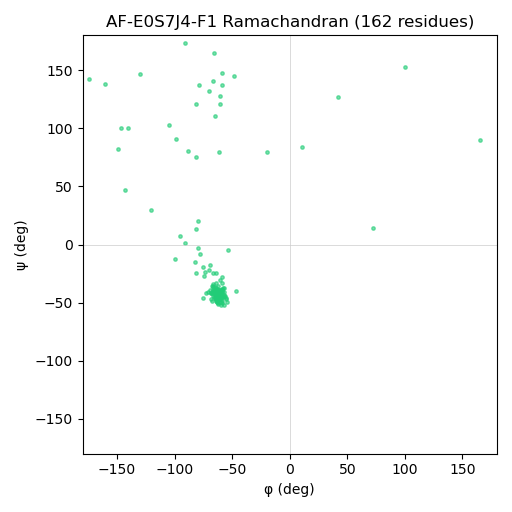N 1
ATOM 1026 C CA . HIS A 1 124 ? 45.625 8.187 -44.239 1.00 47.81 124 HIS A CA 1
ATOM 1027 C C . HIS A 1 124 ? 44.853 6.897 -44.027 1.00 47.81 124 HIS A C 1
ATOM 1029 O O . HIS A 1 124 ? 43.917 6.626 -44.776 1.00 47.81 124 HIS A O 1
ATOM 1035 N N . SER A 1 125 ? 45.300 6.068 -43.079 1.00 52.53 125 SER A N 1
ATOM 1036 C CA . SER A 1 125 ? 44.699 4.768 -42.758 1.00 52.53 125 SER A CA 1
ATOM 1037 C C . SER A 1 125 ? 43.256 4.959 -42.276 1.00 52.53 125 SER A C 1
ATOM 1039 O O . SER A 1 125 ? 42.953 4.972 -41.082 1.00 52.53 125 SER A O 1
ATOM 1041 N N . ARG A 1 126 ? 42.348 5.154 -43.233 1.00 53.16 126 ARG A N 1
ATOM 1042 C CA . ARG A 1 126 ? 40.905 5.141 -43.059 1.00 53.16 126 ARG A CA 1
ATOM 1043 C C . ARG A 1 126 ? 40.541 3.722 -42.651 1.00 53.16 126 ARG A C 1
ATOM 1045 O O . ARG A 1 126 ? 40.690 2.808 -43.450 1.00 53.16 126 ARG A O 1
ATOM 1052 N N . ARG A 1 127 ? 40.121 3.586 -41.389 1.00 59.50 127 A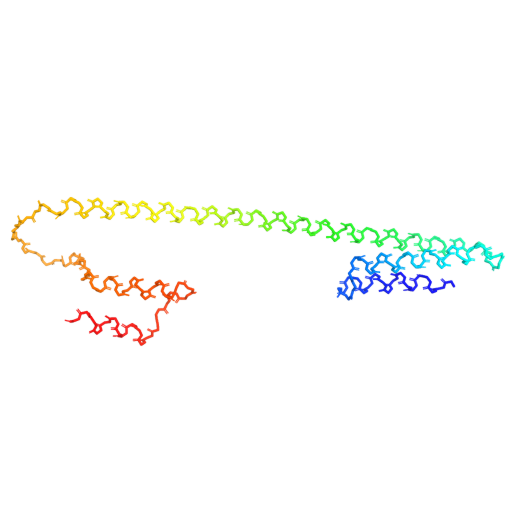RG A N 1
ATOM 1053 C CA . ARG A 1 127 ? 39.428 2.445 -40.767 1.00 59.50 127 ARG A CA 1
ATOM 1054 C C . ARG A 1 127 ? 39.401 1.188 -41.644 1.00 59.50 127 ARG A C 1
ATOM 1056 O O . ARG A 1 127 ? 38.406 0.918 -42.314 1.00 59.50 127 ARG A O 1
ATOM 1063 N N . ALA A 1 128 ? 40.476 0.406 -41.595 1.00 65.62 128 ALA A N 1
ATOM 1064 C CA . ALA A 1 128 ? 40.364 -0.998 -41.949 1.00 65.62 128 ALA A CA 1
ATOM 1065 C C . ALA A 1 128 ? 39.369 -1.626 -40.963 1.00 65.62 128 ALA A C 1
ATOM 1067 O O . ALA A 1 128 ? 39.481 -1.433 -39.749 1.00 65.62 128 ALA A O 1
ATOM 1068 N N . ASN A 1 129 ? 38.354 -2.317 -41.479 1.00 71.44 129 ASN A N 1
ATOM 1069 C CA . ASN A 1 129 ? 37.481 -3.113 -40.628 1.00 71.44 129 ASN A CA 1
ATOM 1070 C C . ASN A 1 129 ? 38.340 -4.147 -39.891 1.00 71.44 129 ASN A C 1
ATOM 1072 O O . ASN A 1 129 ? 39.221 -4.757 -40.496 1.00 71.44 129 ASN A O 1
ATOM 1076 N N . PHE A 1 130 ? 38.086 -4.353 -38.596 1.00 76.50 130 PHE A N 1
ATOM 1077 C CA . PHE A 1 130 ? 38.763 -5.421 -37.866 1.00 76.50 130 PHE A CA 1
ATOM 1078 C C . PHE A 1 130 ? 38.468 -6.777 -38.522 1.00 76.50 130 PHE A C 1
ATOM 1080 O O . PHE A 1 130 ? 37.345 -6.970 -39.008 1.00 76.50 130 PHE A O 1
ATOM 1087 N N . PRO A 1 131 ? 39.418 -7.734 -38.486 1.00 83.62 131 PRO A N 1
ATOM 1088 C CA . PRO A 1 131 ? 39.176 -9.091 -38.956 1.00 83.62 131 PRO A CA 1
ATOM 1089 C C . PRO A 1 131 ? 37.875 -9.654 -38.378 1.00 83.62 131 PRO A C 1
ATOM 1091 O O . PRO A 1 131 ? 37.477 -9.352 -37.240 1.00 83.62 131 PRO A O 1
ATOM 1094 N N . ARG A 1 132 ? 37.176 -10.464 -39.174 1.00 76.50 132 ARG A N 1
ATOM 1095 C CA . ARG A 1 132 ? 35.851 -10.992 -38.821 1.00 76.50 132 ARG A CA 1
ATOM 1096 C C . ARG A 1 132 ? 35.910 -11.793 -37.520 1.00 76.50 132 ARG A C 1
ATOM 1098 O O . ARG A 1 132 ? 34.971 -11.756 -36.724 1.00 76.50 132 ARG A O 1
ATOM 1105 N N . GLU A 1 133 ? 37.034 -12.453 -37.293 1.00 79.81 133 GLU A N 1
ATOM 1106 C CA . GLU A 1 133 ? 37.397 -13.259 -36.136 1.00 79.81 133 GLU A CA 1
ATOM 1107 C C . GLU A 1 133 ? 37.483 -12.391 -34.876 1.00 79.81 133 GLU A C 1
ATOM 1109 O O . GLU A 1 133 ? 36.853 -12.708 -33.864 1.00 79.81 133 GLU A O 1
ATOM 1114 N N . VAL A 1 134 ? 38.164 -11.244 -34.969 1.00 82.31 134 VAL A N 1
ATOM 1115 C CA . VAL A 1 134 ? 38.283 -10.256 -33.885 1.00 82.31 134 VAL A CA 1
ATOM 1116 C C . VAL A 1 134 ? 36.908 -9.676 -33.558 1.00 82.31 134 VAL A C 1
ATOM 1118 O O . VAL A 1 134 ? 36.482 -9.675 -32.403 1.00 82.31 134 VAL A O 1
ATOM 1121 N N . SER A 1 135 ? 36.144 -9.283 -34.579 1.00 83.62 135 SER A N 1
ATOM 1122 C CA . SER A 1 135 ? 34.786 -8.756 -34.389 1.00 83.62 135 SER A CA 1
ATOM 1123 C C . SER A 1 135 ? 33.818 -9.796 -33.808 1.00 83.62 135 SER A C 1
ATOM 1125 O O . SER A 1 135 ? 32.894 -9.451 -33.073 1.00 83.62 135 SER A O 1
ATOM 1127 N N . LYS A 1 136 ? 33.980 -11.082 -34.139 1.00 86.00 136 LYS A N 1
ATOM 1128 C CA . LYS A 1 136 ? 33.174 -12.181 -33.580 1.00 86.00 136 LYS A CA 1
ATOM 1129 C C . LYS A 1 136 ? 33.528 -12.437 -32.116 1.00 86.00 136 LYS A C 1
ATOM 1131 O O . LYS A 1 136 ? 32.624 -12.636 -31.308 1.00 86.00 136 LYS A O 1
ATOM 1136 N N . MET A 1 137 ? 34.814 -12.399 -31.779 1.00 88.38 137 MET A N 1
ATOM 1137 C CA . MET A 1 137 ? 35.300 -12.549 -30.408 1.00 88.38 137 MET A CA 1
ATOM 1138 C C . MET A 1 137 ? 34.774 -11.430 -29.504 1.00 88.38 137 MET A C 1
ATOM 1140 O O . MET A 1 137 ? 34.182 -11.722 -28.469 1.00 88.38 137 MET A O 1
ATOM 1144 N N . LEU A 1 138 ? 34.926 -10.168 -29.917 1.00 90.56 138 LEU A N 1
ATOM 1145 C CA . LEU A 1 138 ? 34.481 -9.017 -29.126 1.00 90.56 138 LEU A CA 1
ATOM 1146 C C . LEU A 1 138 ? 32.959 -9.012 -28.927 1.00 90.56 138 LEU A C 1
ATOM 1148 O O . LEU A 1 138 ? 32.483 -8.753 -27.825 1.00 90.56 138 LEU A O 1
ATOM 1152 N N . ARG A 1 139 ? 32.186 -9.379 -29.960 1.00 90.38 139 ARG A N 1
ATOM 1153 C CA . ARG A 1 139 ? 30.723 -9.520 -29.849 1.00 90.38 139 ARG A CA 1
ATOM 1154 C C . ARG A 1 139 ? 30.303 -10.644 -28.905 1.00 90.38 139 ARG A C 1
ATOM 1156 O O . ARG A 1 139 ? 29.344 -10.472 -28.161 1.00 90.38 139 ARG A O 1
ATOM 1163 N N . ARG A 1 140 ? 31.007 -11.782 -28.922 1.00 90.62 140 ARG A N 1
ATOM 1164 C CA . ARG A 1 140 ? 30.748 -12.887 -27.988 1.00 90.62 140 ARG A CA 1
ATOM 1165 C C . ARG A 1 140 ? 31.010 -12.452 -26.546 1.00 90.62 140 ARG A C 1
ATOM 1167 O O . ARG A 1 140 ? 30.129 -12.618 -25.714 1.00 90.62 140 ARG A O 1
ATOM 1174 N N . TRP A 1 141 ? 32.163 -11.834 -26.293 1.00 93.12 141 TRP A N 1
ATOM 1175 C CA . TRP A 1 141 ? 32.516 -11.349 -24.959 1.00 93.12 141 TRP A CA 1
ATOM 1176 C C . TRP A 1 141 ? 31.500 -10.322 -24.439 1.00 93.12 141 TRP A C 1
ATOM 1178 O O . TRP A 1 141 ? 31.035 -10.443 -23.310 1.00 93.12 141 TRP A O 1
ATOM 1188 N N . LEU A 1 142 ? 31.076 -9.370 -25.280 1.00 94.00 142 LEU A N 1
ATOM 1189 C CA . LEU A 1 142 ? 30.077 -8.367 -24.898 1.00 94.00 142 LEU A CA 1
ATOM 1190 C C . LEU A 1 142 ? 28.719 -8.996 -24.558 1.00 94.00 142 LEU A C 1
ATOM 1192 O O . LEU A 1 142 ? 28.073 -8.569 -23.607 1.00 94.00 142 LEU A O 1
ATOM 1196 N N . LYS A 1 143 ? 28.299 -10.027 -25.303 1.00 91.44 143 LYS A N 1
ATOM 1197 C CA . LYS A 1 143 ? 27.053 -10.754 -25.027 1.00 91.44 143 LYS A CA 1
ATOM 1198 C C . LYS A 1 143 ? 27.081 -11.445 -23.659 1.00 91.44 143 LYS A C 1
ATOM 1200 O O . LYS A 1 143 ? 26.058 -11.498 -22.986 1.00 9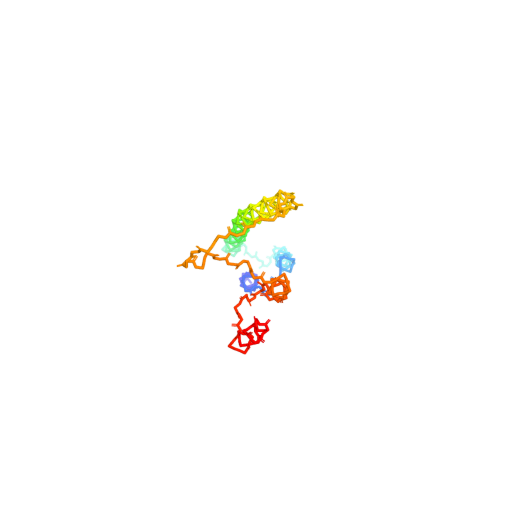1.44 143 LYS A O 1
ATOM 1205 N N . GLU A 1 144 ? 28.241 -11.953 -23.256 1.00 90.06 144 GLU A N 1
ATOM 1206 C CA . GLU A 1 144 ? 28.451 -12.608 -21.959 1.00 90.06 144 GLU A CA 1
ATOM 1207 C C . GLU A 1 144 ? 28.537 -11.601 -20.793 1.00 90.06 144 GLU A C 1
ATOM 1209 O O . GLU A 1 144 ? 28.285 -11.975 -19.652 1.00 90.06 144 GLU A O 1
ATOM 1214 N N . HIS A 1 145 ? 28.818 -10.320 -21.072 1.00 93.38 145 HIS A N 1
ATOM 1215 C CA . HIS A 1 145 ? 29.050 -9.268 -20.070 1.00 93.38 145 HIS A CA 1
ATOM 1216 C C . HIS A 1 145 ? 28.060 -8.092 -20.184 1.00 93.38 145 HIS A C 1
ATOM 1218 O O . HIS A 1 145 ? 28.392 -6.960 -19.836 1.00 93.38 145 HIS A O 1
ATOM 1224 N N . LEU A 1 146 ? 26.825 -8.334 -20.647 1.00 92.44 146 LEU A N 1
ATOM 1225 C CA . LEU A 1 146 ? 25.820 -7.273 -20.846 1.00 92.44 146 LEU A CA 1
ATOM 1226 C C . LEU A 1 146 ? 25.451 -6.519 -19.558 1.00 92.44 146 LEU A C 1
ATOM 1228 O O . LEU A 1 146 ? 25.134 -5.334 -19.620 1.00 92.44 146 LEU A O 1
ATOM 1232 N N . SER A 1 147 ? 25.515 -7.179 -18.399 1.00 90.88 147 SER A N 1
ATOM 1233 C CA . SER A 1 147 ? 25.255 -6.554 -17.095 1.00 90.88 147 SER A CA 1
ATOM 1234 C C . SER A 1 147 ? 26.389 -5.634 -16.625 1.00 90.88 147 SER A C 1
ATOM 1236 O O . SER A 1 147 ? 26.144 -4.734 -15.827 1.00 90.88 147 SER A O 1
ATOM 1238 N N . ASN A 1 148 ? 27.618 -5.833 -17.117 1.00 91.31 148 ASN A N 1
ATOM 1239 C CA . ASN A 1 148 ? 28.777 -4.995 -16.812 1.00 91.31 148 ASN A CA 1
ATOM 1240 C C . ASN A 1 148 ? 29.757 -4.955 -18.007 1.00 91.31 148 ASN A C 1
ATOM 1242 O O . ASN A 1 148 ? 30.752 -5.686 -18.018 1.00 91.31 148 ASN A O 1
ATOM 1246 N N . PRO A 1 149 ? 29.512 -4.100 -19.018 1.00 92.44 149 PRO A N 1
ATOM 1247 C CA . PRO A 1 149 ? 30.196 -4.153 -20.314 1.00 92.44 149 PRO A CA 1
ATOM 1248 C C . PRO A 1 149 ? 31.601 -3.521 -20.315 1.00 92.44 149 PRO A C 1
ATOM 1250 O O . PRO A 1 149 ? 32.122 -3.147 -21.368 1.00 92.44 149 PRO A O 1
ATOM 1253 N N . TYR A 1 150 ? 32.233 -3.376 -19.149 1.00 94.81 150 TYR A N 1
ATOM 1254 C CA . TYR A 1 150 ? 33.535 -2.730 -19.001 1.00 94.81 150 TYR A CA 1
ATOM 1255 C C . TYR A 1 150 ? 34.637 -3.774 -18.773 1.00 94.81 150 TYR A C 1
ATOM 1257 O O . TYR A 1 150 ? 34.786 -4.265 -17.654 1.00 94.81 150 TYR A O 1
ATOM 1265 N N . PRO A 1 151 ? 35.453 -4.098 -19.798 1.00 91.31 151 PRO A N 1
ATOM 1266 C CA . PRO A 1 151 ? 36.477 -5.125 -19.669 1.00 91.31 151 PRO A CA 1
ATOM 1267 C C . PRO A 1 151 ? 37.568 -4.700 -18.687 1.00 91.31 151 PRO A C 1
ATOM 1269 O O . PRO A 1 151 ? 38.042 -3.553 -18.680 1.00 91.31 151 PRO A O 1
ATOM 1272 N N . THR A 1 152 ? 38.022 -5.660 -17.895 1.00 91.88 152 THR A N 1
ATOM 1273 C CA . THR A 1 152 ? 39.139 -5.517 -16.966 1.00 91.88 152 THR A CA 1
ATOM 1274 C C . THR A 1 152 ? 40.456 -5.275 -17.711 1.00 91.88 152 THR A C 1
ATOM 1276 O O . THR A 1 152 ? 40.599 -5.504 -18.916 1.00 91.88 152 THR A O 1
ATOM 1279 N N . LYS A 1 153 ? 41.487 -4.821 -16.985 1.00 89.81 153 LYS A N 1
ATOM 1280 C CA . LYS A 1 153 ? 42.827 -4.600 -17.562 1.00 89.81 153 LYS A CA 1
ATOM 1281 C C . LYS A 1 153 ? 43.430 -5.876 -18.172 1.00 89.81 153 LYS A C 1
ATOM 1283 O O . LYS A 1 153 ? 44.232 -5.777 -19.098 1.00 89.81 153 LYS A O 1
ATOM 1288 N N . ILE A 1 154 ? 43.057 -7.049 -17.660 1.00 90.44 154 ILE A N 1
ATOM 1289 C CA . ILE A 1 154 ? 43.536 -8.350 -18.142 1.00 90.44 154 ILE A CA 1
ATOM 1290 C C . ILE A 1 154 ? 42.853 -8.701 -19.468 1.00 90.44 154 ILE A C 1
ATOM 1292 O O . ILE A 1 154 ? 43.534 -9.032 -20.436 1.00 90.44 154 ILE A O 1
ATOM 1296 N N . GLU A 1 155 ? 41.535 -8.534 -19.552 1.00 89.00 155 GLU A N 1
ATOM 1297 C CA . GLU A 1 155 ? 40.756 -8.803 -20.770 1.00 89.00 155 GLU A CA 1
ATOM 1298 C C . GLU A 1 155 ? 41.147 -7.867 -21.915 1.00 89.00 155 GLU A C 1
ATOM 1300 O O . GLU A 1 155 ? 41.338 -8.308 -23.046 1.00 89.00 155 GLU A O 1
ATOM 1305 N N . LYS A 1 156 ? 41.399 -6.587 -21.615 1.00 90.44 156 LYS A N 1
ATOM 1306 C CA . LYS A 1 156 ? 41.935 -5.634 -22.600 1.00 90.44 156 LYS A CA 1
ATOM 1307 C C . LYS A 1 156 ? 43.262 -6.111 -23.197 1.00 90.44 156 LYS A C 1
ATOM 1309 O O . LYS A 1 156 ? 43.441 -6.052 -24.409 1.00 90.44 156 LYS A O 1
ATOM 1314 N N . LYS A 1 157 ? 44.180 -6.626 -22.368 1.00 87.56 157 LYS A N 1
ATOM 1315 C CA . LYS A 1 157 ? 45.454 -7.198 -22.843 1.00 87.56 157 LYS A CA 1
ATOM 1316 C C . LYS A 1 157 ? 45.245 -8.472 -23.663 1.00 87.56 157 LYS A C 1
ATOM 1318 O O . LYS A 1 157 ? 45.973 -8.687 -24.627 1.00 87.56 157 LYS A O 1
ATOM 1323 N N . TYR A 1 158 ? 44.268 -9.299 -23.295 1.00 87.31 158 TYR A N 1
ATOM 1324 C CA . TYR A 1 158 ? 43.915 -10.502 -24.048 1.00 87.31 158 TYR A CA 1
ATOM 1325 C C . TYR A 1 158 ? 43.429 -10.166 -25.466 1.00 87.31 158 TYR A C 1
ATOM 1327 O O . TYR A 1 158 ? 43.868 -10.800 -26.422 1.00 87.31 158 TYR A O 1
ATOM 1335 N N . PHE A 1 159 ? 42.594 -9.134 -25.624 1.00 86.25 159 PHE A N 1
ATOM 1336 C CA . PHE A 1 159 ? 42.106 -8.718 -26.944 1.00 86.25 159 PHE A CA 1
ATOM 1337 C C . PHE A 1 159 ? 43.205 -8.150 -27.841 1.00 86.25 159 PHE A C 1
ATOM 1339 O O . PHE A 1 159 ? 43.199 -8.424 -29.036 1.00 86.25 159 PHE A O 1
ATOM 1346 N N . LEU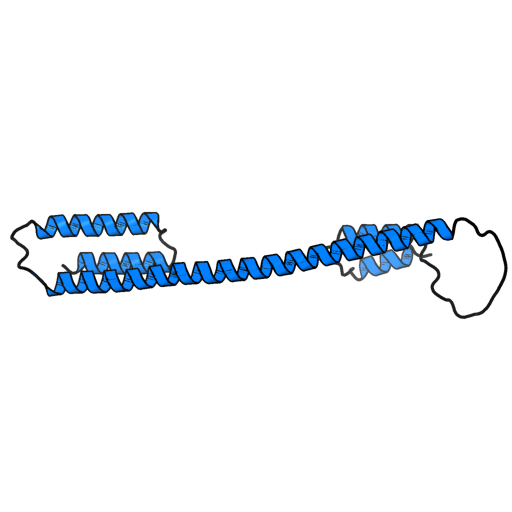 A 1 160 ? 44.165 -7.423 -27.263 1.00 82.75 160 LEU A N 1
ATOM 1347 C CA . LEU A 1 160 ? 45.298 -6.861 -28.003 1.00 82.75 160 LEU A CA 1
ATOM 1348 C C . LEU A 1 160 ? 46.237 -7.950 -28.540 1.00 82.75 160 LEU A C 1
ATOM 1350 O O . LEU A 1 160 ? 46.671 -7.869 -29.679 1.00 82.75 160 LEU A O 1
ATOM 1354 N N . LYS A 1 161 ? 46.496 -9.010 -27.762 1.00 78.38 161 LYS A N 1
ATOM 1355 C CA . LYS A 1 161 ? 47.369 -10.123 -28.186 1.00 78.38 161 LYS A CA 1
ATOM 1356 C C . LYS A 1 161 ? 46.795 -10.995 -29.305 1.00 78.38 161 LYS A C 1
ATOM 1358 O O . LYS A 1 161 ? 47.532 -11.777 -29.887 1.00 78.38 161 LYS A O 1
ATOM 1363 N N . LYS A 1 162 ? 45.485 -10.929 -29.551 1.00 64.88 162 LYS A N 1
ATOM 1364 C CA . LYS A 1 162 ? 44.800 -11.683 -30.615 1.00 64.88 162 LYS A CA 1
ATOM 1365 C C . LYS A 1 162 ? 44.629 -10.886 -31.910 1.00 64.88 162 LYS A C 1
ATOM 1367 O O . LYS A 1 162 ? 43.885 -11.314 -32.792 1.00 64.88 162 LYS A O 1
ATOM 1372 N N . GLN A 1 163 ? 45.234 -9.704 -31.967 1.00 57.62 163 GLN A N 1
ATOM 1373 C CA . GLN A 1 163 ? 45.144 -8.785 -33.092 1.00 57.62 163 GLN A CA 1
ATOM 1374 C C . GLN A 1 163 ? 46.370 -8.848 -34.020 1.00 57.62 163 GLN A C 1
ATOM 1376 O O . GLN A 1 163 ? 46.277 -8.330 -35.131 1.00 57.62 163 GLN A O 1
ATOM 1381 N N . ASP A 1 164 ? 47.445 -9.504 -33.566 1.00 44.59 164 ASP A N 1
ATOM 1382 C CA . ASP A 1 164 ? 48.624 -9.919 -34.340 1.00 44.59 164 ASP A CA 1
ATOM 1383 C C . ASP A 1 164 ? 48.427 -11.337 -34.905 1.00 44.59 164 ASP A C 1
ATOM 1385 O O . ASP A 1 164 ? 48.885 -11.591 -36.041 1.00 44.59 164 ASP A O 1
#

Radius of gyration: 35.8 Å; Cα contacts (8 Å, |Δi|>4): 30; chains: 1; bounding box: 76×23×93 Å

pLDDT: mean 82.28, std 16.25, range [36.5, 98.0]

Secondary structure (DSSP, 8-state):
-HHHHHHHHHHHHHHHTTSS-HHHHHHHHHHHHHHHHHHHTSTT----HHHHHHHHHHHHHHHHHHHHHHHHHHHHHHHHHHHHHHHHHHHHHHHHHHHHHHHHHHHHHHHHTT--------S----PPPPHHHHHHHHHHHHHTTTS----HHHHHHHHHT--